Protein AF-A7RTF9-F1 (afdb_monomer)

Solvent-accessible surface area (backbone atoms only — not comparable to full-atom values): 7201 Å² total; per-residue (Å²): 117,68,67,48,53,51,43,53,68,48,52,87,75,46,72,61,46,76,45,71,67,93,55,60,45,68,51,98,58,41,69,60,49,52,53,52,44,49,63,76,44,67,90,54,96,68,71,40,38,27,25,25,91,55,78,74,40,32,36,35,25,41,37,71,47,42,44,52,47,28,53,52,49,64,76,43,56,91,77,49,60,68,49,61,47,53,46,54,52,48,42,72,77,37,75,84,63,73,56,48,73,63,46,78,41,44,42,80,67,70,94,64,69,94,72,81,82,79,88,132

Organism: Nematostella vectensis (NCBI:txid45351)

Mean predicted aligned error: 7.11 Å

pLDDT: mean 82.69, std 13.55, range [33.78, 94.88]

Foldseek 3Di:
DPVLVVLQVCQPVDQKDFFADPQKDFDPCLVVLVVVVCVVCVPPDALWAAQAPQQAHRIMHGNVSSNVLSVQCVVCVPPDDSSVSSVVVQCVVPVVPPNPYSYNRIDGPDPDDPPPPPDD

InterPro domains:
  IPR006759 Glycosyl transferase family 54 [PTHR12062] (1-118)
  IPR057279 MGAT4, conserved region [PF04666] (1-107)

Secondary structure (DSSP, 8-state):
-HHHHHHHHTTTS-SEEEE--TTEEE-TTHHHHHHHHHHHTTTS--S-EESSSSSSSSEEEEHHHHHHHHHHHHHTTTTS-HHHHHHHHHHHH-TT---EE----EEE--SS-TT-S---

Radius of gyration: 14.81 Å; Cα contacts (8 Å, |Δi|>4): 136; chains: 1; bounding box: 38×29×41 Å

Structure (mmCIF, N/CA/C/O backbone):
data_AF-A7RTF9-F1
#
_entry.id   AF-A7RTF9-F1
#
loop_
_atom_site.group_PDB
_atom_site.id
_atom_site.type_symbol
_atom_site.label_atom_id
_atom_site.label_alt_id
_atom_site.label_comp_id
_atom_site.label_asym_id
_atom_site.label_entity_id
_atom_site.label_seq_id
_atom_site.pdbx_PDB_ins_code
_atom_site.Cartn_x
_atom_site.Cartn_y
_atom_site.Cartn_z
_atom_site.occupancy
_atom_site.B_iso_or_equiv
_atom_site.auth_seq_id
_atom_site.auth_comp_id
_atom_site.auth_asym_id
_atom_site.auth_atom_id
_atom_site.pdbx_PDB_model_num
ATOM 1 N N . MET A 1 1 ? 3.322 -6.959 -15.180 1.00 57.56 1 MET A N 1
ATOM 2 C CA . MET A 1 1 ? 1.882 -7.295 -15.291 1.00 57.56 1 MET A CA 1
ATOM 3 C C . MET A 1 1 ? 1.331 -7.936 -14.018 1.00 57.56 1 MET A C 1
ATOM 5 O O . MET A 1 1 ? 0.216 -7.604 -13.638 1.00 57.56 1 MET A O 1
ATOM 9 N N . ASP A 1 2 ? 2.100 -8.778 -13.326 1.00 74.50 2 ASP A N 1
ATOM 10 C CA . ASP A 1 2 ? 1.588 -9.661 -12.262 1.00 74.50 2 ASP A CA 1
ATOM 11 C C . ASP A 1 2 ? 0.975 -8.933 -11.053 1.00 74.50 2 ASP A C 1
ATOM 13 O O . ASP A 1 2 ? -0.096 -9.311 -10.580 1.00 74.50 2 ASP A O 1
ATOM 17 N N . PHE A 1 3 ? 1.576 -7.829 -10.597 1.00 80.25 3 PHE A N 1
ATOM 18 C CA . PHE A 1 3 ? 1.078 -7.093 -9.428 1.00 80.25 3 PHE A CA 1
ATOM 19 C C . PHE A 1 3 ? -0.306 -6.466 -9.630 1.00 80.25 3 PHE A C 1
ATOM 21 O O . PHE A 1 3 ? -1.129 -6.505 -8.721 1.00 80.25 3 PHE A O 1
ATOM 28 N N . VAL A 1 4 ? -0.600 -5.908 -10.809 1.00 87.81 4 VAL A N 1
ATOM 29 C CA . VAL A 1 4 ? -1.909 -5.278 -11.071 1.00 87.81 4 VAL A CA 1
ATOM 30 C C . VAL A 1 4 ? -3.013 -6.329 -11.088 1.00 87.81 4 VAL A C 1
ATOM 32 O O . VAL A 1 4 ? -4.084 -6.102 -10.525 1.00 87.81 4 VAL A O 1
ATOM 35 N N . PHE A 1 5 ? -2.735 -7.488 -11.691 1.00 88.00 5 PHE A N 1
ATOM 36 C CA . PHE A 1 5 ? -3.653 -8.620 -11.686 1.00 88.00 5 PHE A CA 1
ATOM 37 C C . PHE A 1 5 ? -3.909 -9.119 -10.259 1.00 88.00 5 PHE A C 1
ATOM 39 O O . PHE A 1 5 ? -5.064 -9.267 -9.870 1.00 88.00 5 PHE A O 1
ATOM 46 N N . LEU A 1 6 ? -2.854 -9.287 -9.452 1.00 89.94 6 LEU A N 1
ATOM 47 C CA . LEU A 1 6 ? -2.978 -9.692 -8.051 1.00 89.94 6 LEU A CA 1
ATOM 48 C C . LEU A 1 6 ? -3.794 -8.683 -7.228 1.00 89.94 6 LEU A C 1
ATOM 50 O O . LEU A 1 6 ? -4.695 -9.078 -6.495 1.00 89.94 6 LEU A O 1
ATOM 54 N N . MET A 1 7 ? -3.533 -7.381 -7.376 1.00 90.56 7 MET A N 1
ATOM 55 C CA . MET A 1 7 ? -4.295 -6.337 -6.680 1.00 90.56 7 MET A CA 1
ATOM 56 C C . MET A 1 7 ? -5.781 -6.357 -7.060 1.00 90.56 7 MET A C 1
ATOM 58 O O . MET A 1 7 ? -6.633 -6.197 -6.191 1.00 90.56 7 MET A O 1
ATOM 62 N N . GLN A 1 8 ? -6.098 -6.571 -8.343 1.00 90.25 8 GLN A N 1
ATOM 63 C CA . GLN A 1 8 ? -7.482 -6.680 -8.812 1.00 90.25 8 GLN A CA 1
ATOM 64 C C . GLN A 1 8 ? -8.164 -7.945 -8.302 1.00 90.25 8 GLN A C 1
ATOM 66 O O . GLN A 1 8 ? -9.311 -7.873 -7.871 1.00 90.25 8 GLN A O 1
ATOM 71 N N . TYR A 1 9 ? -7.464 -9.079 -8.320 1.00 91.44 9 TYR A N 1
ATOM 72 C CA . TYR A 1 9 ? -7.969 -10.341 -7.786 1.00 91.44 9 TYR A CA 1
ATOM 73 C C . TYR A 1 9 ? -8.299 -10.237 -6.292 1.00 91.44 9 TYR A C 1
ATOM 75 O O . TYR A 1 9 ? -9.304 -10.770 -5.833 1.00 91.44 9 TYR A O 1
ATOM 83 N N . CYS A 1 10 ? -7.473 -9.512 -5.538 1.00 90.19 10 CYS A N 1
ATOM 84 C CA . CYS A 1 10 ? -7.667 -9.304 -4.111 1.00 90.19 10 CYS A CA 1
ATOM 85 C C . CYS A 1 10 ? -8.842 -8.373 -3.759 1.00 90.19 10 CYS A C 1
ATOM 87 O O . CYS A 1 10 ? -9.245 -8.342 -2.596 1.00 90.19 10 CYS A O 1
ATOM 89 N N . SER A 1 11 ? -9.399 -7.618 -4.712 1.00 89.75 11 SER A N 1
ATOM 90 C CA . SER A 1 11 ? -10.512 -6.697 -4.444 1.00 89.75 11 SER A CA 1
ATOM 91 C C . SER A 1 11 ? -11.710 -7.440 -3.841 1.00 89.75 11 SER A C 1
ATOM 93 O O . SER A 1 11 ? -12.125 -8.493 -4.321 1.00 89.75 11 SER A O 1
ATOM 95 N N . GLY A 1 12 ? -12.243 -6.900 -2.743 1.00 91.31 12 GLY A N 1
ATOM 96 C CA . GLY A 1 12 ? -13.344 -7.507 -1.991 1.00 91.31 12 GLY A CA 1
ATOM 97 C C . GLY A 1 12 ? -12.969 -8.684 -1.079 1.00 91.31 12 GLY A C 1
ATOM 98 O O . GLY A 1 12 ? -13.839 -9.158 -0.354 1.00 91.31 12 GLY A O 1
ATOM 99 N N . LEU A 1 13 ? -11.708 -9.144 -1.052 1.00 94.88 13 LEU A N 1
ATOM 100 C CA . LEU A 1 13 ? -11.286 -10.253 -0.176 1.00 94.88 13 LEU A CA 1
ATOM 101 C C . LEU A 1 13 ? -10.932 -9.814 1.254 1.00 94.88 13 LEU A C 1
ATOM 103 O O . LEU A 1 13 ? -10.927 -10.637 2.168 1.00 94.88 13 LEU A O 1
ATOM 107 N N . ALA A 1 14 ? -10.615 -8.535 1.458 1.00 94.00 14 ALA A N 1
ATOM 108 C CA . ALA A 1 14 ? -10.284 -7.963 2.758 1.00 94.00 14 ALA A CA 1
ATOM 109 C C . ALA A 1 14 ? -10.566 -6.455 2.779 1.00 94.00 14 ALA A C 1
ATOM 111 O O . ALA A 1 14 ? -10.627 -5.806 1.738 1.00 94.00 14 ALA A O 1
ATOM 112 N N . GLU A 1 15 ? -10.692 -5.882 3.975 1.00 90.81 15 GLU A N 1
ATOM 113 C CA . GLU A 1 15 ? -10.848 -4.429 4.152 1.00 90.81 15 GLU A CA 1
ATOM 114 C C . GLU A 1 15 ? -9.539 -3.667 3.913 1.00 90.81 15 GLU A C 1
ATOM 116 O O . GLU A 1 15 ? -9.544 -2.486 3.555 1.00 90.81 15 GLU A O 1
ATOM 121 N N . ASN A 1 16 ? -8.409 -4.337 4.145 1.00 90.69 16 ASN A N 1
ATOM 122 C CA . ASN A 1 16 ? -7.090 -3.739 4.102 1.00 90.69 16 ASN A CA 1
ATOM 123 C C . ASN A 1 16 ? -6.053 -4.706 3.530 1.00 90.69 16 ASN A C 1
ATOM 125 O O . ASN A 1 16 ? -6.120 -5.912 3.765 1.00 90.69 16 ASN A O 1
ATOM 129 N N . PHE A 1 17 ? -5.053 -4.153 2.849 1.00 92.75 17 PHE A N 1
ATOM 130 C CA . PHE A 1 17 ? -4.021 -4.904 2.147 1.00 92.75 17 PHE A CA 1
ATOM 131 C C . PHE A 1 17 ? -2.643 -4.320 2.416 1.00 92.75 17 PHE A C 1
ATOM 133 O O . PHE A 1 17 ? -2.447 -3.109 2.351 1.00 92.75 17 PHE A O 1
ATOM 140 N N . LEU A 1 18 ? -1.675 -5.196 2.659 1.00 91.94 18 LEU A N 1
ATOM 141 C CA . LEU A 1 18 ? -0.263 -4.850 2.731 1.00 91.94 18 LEU A CA 1
ATOM 142 C C . LEU A 1 18 ? 0.429 -5.361 1.464 1.00 91.94 18 LEU A C 1
ATOM 144 O O . LEU A 1 18 ? 0.440 -6.563 1.212 1.00 91.94 18 LEU A O 1
ATOM 148 N N . VAL A 1 19 ? 1.000 -4.450 0.679 1.00 89.62 19 VAL A N 1
ATOM 149 C CA . VAL A 1 19 ? 1.740 -4.769 -0.548 1.00 89.62 19 VAL A CA 1
ATOM 150 C C . VAL A 1 19 ? 3.226 -4.885 -0.219 1.00 89.62 19 VAL A C 1
ATOM 152 O O . VAL A 1 19 ? 3.837 -3.929 0.272 1.00 89.62 19 VAL A O 1
ATOM 155 N N . LEU A 1 20 ? 3.793 -6.058 -0.497 1.00 88.00 20 LEU A N 1
ATOM 156 C CA . LEU A 1 20 ? 5.183 -6.432 -0.234 1.00 88.00 20 LEU A CA 1
ATOM 157 C C . LEU A 1 20 ? 5.841 -6.983 -1.504 1.00 88.00 20 LEU A C 1
ATOM 159 O O . LEU A 1 20 ? 5.155 -7.509 -2.379 1.00 88.00 20 LEU A O 1
ATOM 163 N N . GLU A 1 21 ? 7.164 -6.861 -1.563 1.00 85.12 21 GLU A N 1
ATOM 164 C CA . GLU A 1 21 ? 8.029 -7.576 -2.508 1.00 85.12 21 GLU A CA 1
ATOM 165 C C . GLU A 1 21 ? 8.516 -8.889 -1.871 1.00 85.12 21 GLU A C 1
ATOM 167 O O . GLU A 1 21 ? 8.356 -9.112 -0.665 1.00 85.12 21 GLU A O 1
ATOM 172 N N . ASP A 1 22 ? 9.048 -9.786 -2.693 1.00 83.44 22 ASP A N 1
ATOM 173 C CA . ASP A 1 22 ? 9.460 -11.137 -2.314 1.00 83.44 22 ASP A CA 1
ATOM 174 C C . ASP A 1 22 ? 10.802 -11.187 -1.565 1.00 83.44 22 ASP A C 1
ATOM 176 O O . ASP A 1 22 ? 11.053 -12.137 -0.823 1.00 83.44 22 ASP A O 1
ATOM 180 N N . ASP A 1 23 ? 11.637 -10.153 -1.671 1.00 83.56 23 ASP A N 1
ATOM 181 C CA . ASP A 1 23 ? 13.000 -10.119 -1.129 1.00 83.56 23 ASP A CA 1
ATOM 182 C C . ASP A 1 23 ? 13.173 -9.196 0.097 1.00 83.56 23 ASP A C 1
ATOM 184 O O . ASP A 1 23 ? 14.188 -8.512 0.292 1.00 83.56 23 ASP A O 1
ATOM 188 N N . LEU A 1 24 ? 12.187 -9.226 0.998 1.00 85.50 24 LEU A N 1
ATOM 189 C CA . LEU A 1 24 ? 12.147 -8.388 2.197 1.00 85.50 24 LEU A CA 1
ATOM 190 C C . LEU A 1 24 ? 12.509 -9.143 3.486 1.00 85.50 24 LEU A C 1
ATOM 192 O O . LEU A 1 24 ? 12.060 -10.259 3.745 1.00 85.50 24 LEU A O 1
ATOM 196 N N . LYS A 1 25 ? 13.251 -8.469 4.372 1.00 87.75 25 LYS A N 1
ATOM 197 C CA . LYS A 1 25 ? 13.392 -8.818 5.791 1.00 87.75 25 LYS A CA 1
ATOM 198 C C . LYS A 1 25 ? 12.423 -8.006 6.627 1.00 87.75 25 LYS A C 1
ATOM 200 O O . LYS A 1 25 ? 12.256 -6.805 6.407 1.00 87.75 25 LYS A O 1
ATOM 205 N N . THR A 1 26 ? 11.886 -8.640 7.658 1.00 86.69 26 THR A N 1
ATOM 206 C CA . THR A 1 26 ? 11.061 -7.992 8.677 1.00 86.69 26 THR A CA 1
ATOM 207 C C . THR A 1 26 ? 11.775 -7.958 10.019 1.00 86.69 26 THR A C 1
ATOM 209 O O . THR A 1 26 ? 12.449 -8.921 10.393 1.00 86.69 26 THR A O 1
ATOM 212 N N . ASP A 1 27 ? 11.564 -6.891 10.784 1.00 80.94 27 ASP A N 1
ATOM 213 C CA . ASP A 1 27 ? 11.891 -6.898 12.210 1.00 80.94 27 ASP A CA 1
ATOM 214 C C . ASP A 1 27 ? 10.917 -7.831 12.972 1.00 80.94 27 ASP A C 1
ATOM 216 O O . ASP A 1 27 ? 9.757 -7.999 12.587 1.00 80.94 27 ASP A O 1
ATOM 220 N N . GLY A 1 28 ? 11.372 -8.465 14.060 1.00 83.31 28 GLY A N 1
ATOM 221 C CA . GLY A 1 28 ? 10.604 -9.503 14.777 1.00 83.31 28 GLY A CA 1
ATOM 222 C C . GLY A 1 28 ? 9.271 -9.037 15.385 1.00 83.31 28 GLY A C 1
ATOM 223 O O . GLY A 1 28 ? 8.441 -9.855 15.766 1.00 83.31 28 GLY A O 1
ATOM 224 N N . ASN A 1 29 ? 9.039 -7.726 15.454 1.00 88.00 29 ASN A N 1
ATOM 225 C CA . ASN A 1 29 ? 7.835 -7.089 15.987 1.00 88.00 29 ASN A CA 1
ATOM 226 C C . ASN A 1 29 ? 6.954 -6.432 14.900 1.00 88.00 29 ASN A C 1
ATOM 228 O O . ASN A 1 29 ? 6.114 -5.590 15.232 1.00 88.00 29 ASN A O 1
ATOM 232 N N . PHE A 1 30 ? 7.117 -6.808 13.623 1.00 89.12 30 PHE A N 1
ATOM 233 C CA . PHE A 1 30 ? 6.458 -6.143 12.489 1.00 89.12 30 PHE A CA 1
ATOM 234 C C . PHE A 1 30 ? 4.936 -6.011 12.650 1.00 89.12 30 PHE A C 1
ATOM 236 O O . PHE A 1 30 ? 4.371 -4.946 12.409 1.00 89.12 30 PHE A O 1
ATOM 243 N N . LEU A 1 31 ? 4.261 -7.068 13.114 1.00 90.62 31 LEU A N 1
ATOM 244 C CA . LEU A 1 31 ? 2.806 -7.071 13.241 1.00 90.62 31 LEU A CA 1
ATOM 245 C C . LEU A 1 31 ? 2.324 -6.059 14.289 1.00 90.62 31 LEU A C 1
ATOM 247 O O . LEU A 1 31 ? 1.323 -5.375 14.077 1.00 90.62 31 LEU A O 1
ATOM 251 N N . SER A 1 32 ? 3.045 -5.943 15.406 1.00 92.94 32 SER A N 1
ATOM 252 C CA . SER A 1 32 ? 2.748 -4.958 16.450 1.00 92.94 32 SER A CA 1
ATOM 253 C C . SER A 1 32 ? 2.967 -3.536 15.940 1.00 92.94 32 SER A C 1
ATOM 255 O O . SER A 1 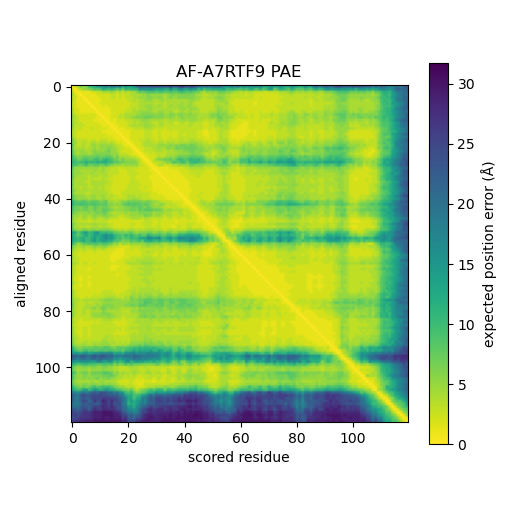32 ? 2.131 -2.671 16.190 1.00 92.94 32 SER A O 1
ATOM 257 N N . ALA A 1 33 ? 4.034 -3.299 15.170 1.00 91.19 33 ALA A N 1
ATOM 258 C CA . ALA A 1 33 ? 4.288 -2.001 14.547 1.00 91.19 33 ALA A CA 1
ATOM 259 C C . ALA A 1 33 ? 3.155 -1.595 13.585 1.00 91.19 33 ALA A C 1
ATOM 261 O O . ALA A 1 33 ? 2.658 -0.469 13.655 1.00 91.19 33 ALA A O 1
ATOM 262 N N . ILE A 1 34 ? 2.677 -2.530 12.754 1.00 91.62 34 ILE A N 1
ATOM 263 C CA . ILE A 1 34 ? 1.547 -2.296 11.843 1.00 91.62 34 ILE A CA 1
ATOM 264 C C . ILE A 1 34 ? 0.273 -1.964 12.622 1.00 91.62 34 ILE A C 1
ATOM 266 O O . ILE A 1 34 ? -0.352 -0.937 12.364 1.00 91.62 34 ILE A O 1
ATOM 270 N N . LYS A 1 35 ? -0.096 -2.791 13.609 1.00 92.69 35 LYS A N 1
ATOM 271 C CA . LYS A 1 35 ? -1.300 -2.576 14.429 1.00 92.69 35 LYS A CA 1
ATOM 272 C C . LYS A 1 35 ? -1.269 -1.232 15.154 1.00 92.69 35 LYS A C 1
ATOM 274 O O . LYS A 1 35 ? -2.267 -0.516 15.154 1.00 92.69 35 LYS A O 1
ATOM 279 N N . ASN A 1 36 ? -0.123 -0.868 15.728 1.00 93.50 36 ASN A N 1
ATOM 280 C CA . ASN A 1 36 ? 0.046 0.417 16.400 1.00 93.50 36 ASN A CA 1
ATOM 281 C C . ASN A 1 36 ? -0.130 1.583 15.425 1.00 93.50 36 ASN A C 1
ATOM 283 O O . ASN A 1 36 ? -0.849 2.528 15.747 1.00 93.50 36 ASN A O 1
ATOM 287 N N . CYS A 1 37 ? 0.444 1.503 14.219 1.00 92.50 37 CYS A N 1
ATOM 288 C CA . CYS A 1 37 ? 0.261 2.569 13.239 1.00 92.50 37 CYS A CA 1
ATOM 289 C C . CYS A 1 37 ? -1.193 2.686 12.762 1.00 92.50 37 CYS A C 1
ATOM 291 O O . CYS A 1 37 ? -1.711 3.795 12.649 1.00 92.50 37 CYS A O 1
ATOM 293 N N . LEU A 1 38 ? -1.884 1.563 12.546 1.00 90.44 38 LEU A N 1
ATOM 294 C CA . LEU A 1 38 ? -3.302 1.576 12.179 1.00 90.44 38 LEU A CA 1
ATOM 295 C C . LEU A 1 38 ? -4.170 2.210 13.267 1.00 90.44 38 LEU A C 1
ATOM 297 O O . LEU A 1 38 ? -5.052 3.006 12.954 1.00 90.44 38 LEU A O 1
ATOM 301 N N . ASN A 1 39 ? -3.893 1.911 14.538 1.00 92.44 39 ASN A N 1
ATOM 302 C CA . ASN A 1 39 ? -4.598 2.524 15.661 1.00 92.44 39 ASN A CA 1
ATOM 303 C C . ASN A 1 39 ? -4.357 4.037 15.734 1.00 92.44 39 ASN A C 1
ATOM 305 O O . ASN A 1 39 ? -5.313 4.788 15.917 1.00 92.44 39 ASN A O 1
ATOM 309 N N . LEU A 1 40 ? -3.114 4.486 15.528 1.00 91.56 40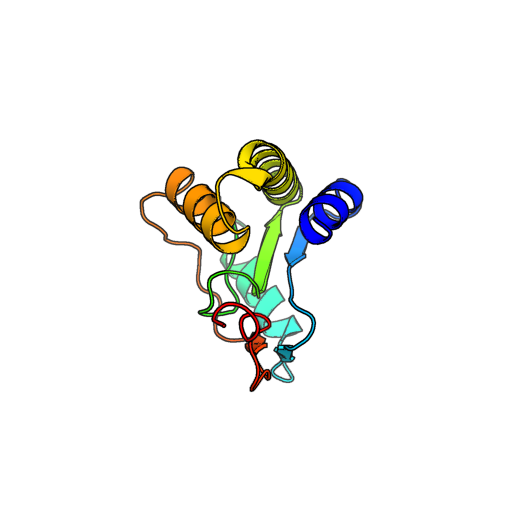 LEU A N 1
ATOM 310 C CA . LEU A 1 40 ? -2.762 5.910 15.484 1.00 91.56 40 LEU A CA 1
ATOM 311 C C . LEU A 1 40 ? -3.508 6.668 14.373 1.00 91.56 40 LEU A C 1
ATOM 313 O O . LEU A 1 40 ? -3.870 7.825 14.561 1.00 91.56 40 LEU A O 1
ATOM 317 N N . HIS A 1 41 ? -3.782 6.013 13.240 1.00 89.25 41 HIS A N 1
ATOM 318 C CA . HIS A 1 41 ? -4.391 6.639 12.061 1.00 89.25 41 HIS A CA 1
ATOM 319 C C . HIS A 1 41 ? -5.855 6.236 11.826 1.00 89.25 41 HIS A C 1
ATOM 321 O O . HIS A 1 41 ? -6.400 6.490 10.750 1.00 89.25 41 HIS A O 1
ATOM 327 N N . LYS A 1 42 ? -6.521 5.615 12.809 1.00 85.19 4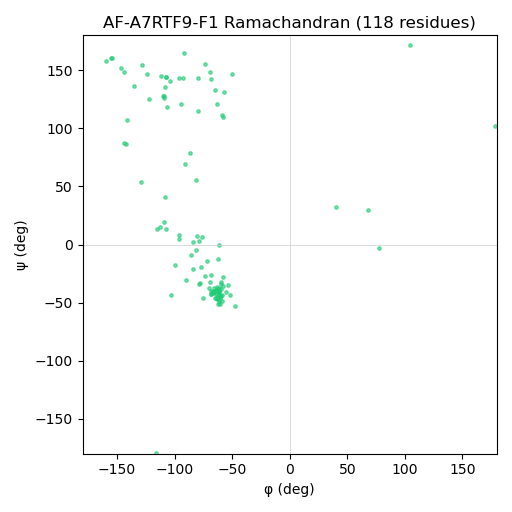2 LYS A N 1
ATOM 328 C CA . LYS A 1 42 ? -7.879 5.062 12.654 1.00 85.19 42 LYS A CA 1
ATOM 329 C C . LYS A 1 42 ? -8.927 6.116 12.267 1.00 85.19 42 LYS A C 1
ATOM 331 O O . LYS A 1 42 ? -9.870 5.794 11.554 1.00 85.19 42 LYS A O 1
ATOM 336 N N . GLY A 1 43 ? -8.757 7.360 12.718 1.00 84.31 43 GLY A N 1
ATOM 337 C CA . GLY A 1 43 ? -9.661 8.481 12.429 1.00 84.31 43 GLY A CA 1
ATOM 338 C C . GLY A 1 43 ? -9.242 9.373 11.257 1.00 84.31 43 GLY A C 1
ATOM 339 O O . GLY A 1 43 ? -9.870 10.403 11.042 1.00 84.31 43 GLY A O 1
ATOM 340 N N . LEU A 1 44 ? -8.172 9.025 10.534 1.00 84.62 44 LEU A N 1
ATOM 341 C CA . LEU A 1 44 ? -7.596 9.869 9.487 1.00 84.62 44 LEU A CA 1
ATOM 342 C C . LEU A 1 44 ? -7.888 9.318 8.086 1.00 84.62 44 LEU A C 1
ATOM 344 O O . LEU A 1 44 ? -7.848 8.105 7.845 1.00 84.62 44 LEU A O 1
ATOM 348 N N . ASP A 1 45 ? -8.113 10.226 7.138 1.00 79.62 45 ASP A N 1
ATOM 349 C CA . ASP A 1 45 ? -8.284 9.898 5.721 1.00 79.62 45 ASP A CA 1
ATOM 350 C C . ASP A 1 45 ? -6.931 9.831 4.991 1.00 79.62 45 ASP A C 1
ATOM 352 O O . ASP A 1 45 ? -6.484 10.769 4.319 1.00 79.62 45 ASP A O 1
ATOM 356 N N . TRP A 1 46 ? -6.239 8.705 5.174 1.00 84.50 46 TRP A N 1
ATOM 357 C CA . TRP A 1 46 ? -4.994 8.386 4.476 1.00 84.50 46 TRP A CA 1
ATOM 358 C C . TRP A 1 46 ? -5.222 7.581 3.192 1.00 84.50 46 TRP A C 1
ATOM 360 O O . TRP A 1 46 ? -6.056 6.681 3.144 1.00 84.50 46 TRP A O 1
ATOM 370 N N . VAL A 1 47 ? -4.422 7.865 2.161 1.00 80.31 47 VAL A N 1
ATOM 371 C CA . VAL A 1 47 ? -4.415 7.097 0.900 1.00 80.31 47 VAL A CA 1
ATOM 372 C C . VAL A 1 47 ? -3.705 5.757 1.090 1.00 80.31 47 VAL A C 1
ATOM 374 O O . VAL A 1 47 ? -4.201 4.715 0.670 1.00 80.31 47 VAL A O 1
ATOM 377 N N . HIS A 1 48 ? -2.544 5.792 1.742 1.00 88.88 48 HIS A N 1
ATOM 378 C CA . HIS A 1 48 ? -1.774 4.622 2.143 1.00 88.88 48 HIS A CA 1
ATOM 379 C C . HIS A 1 48 ? -0.898 4.961 3.356 1.00 88.88 48 HIS A C 1
ATOM 381 O O . HIS A 1 48 ? -0.612 6.133 3.613 1.00 88.88 48 HIS A O 1
ATOM 387 N N . LEU A 1 49 ? -0.457 3.934 4.080 1.00 91.06 49 LEU A N 1
ATOM 388 C CA . LEU A 1 49 ? 0.570 4.040 5.120 1.00 91.06 49 LEU A CA 1
ATOM 389 C C . LEU A 1 49 ? 1.872 3.414 4.618 1.00 91.06 49 LEU A C 1
ATOM 391 O O . LEU A 1 49 ? 1.831 2.405 3.909 1.00 91.06 49 LEU A O 1
ATOM 395 N N . ARG A 1 50 ? 3.024 3.986 4.986 1.00 90.06 50 ARG A N 1
ATOM 396 C CA . ARG A 1 50 ? 4.344 3.489 4.562 1.00 90.06 50 ARG A CA 1
ATOM 397 C C . ARG A 1 50 ? 5.095 2.847 5.717 1.00 90.06 50 ARG A C 1
ATOM 399 O O . ARG A 1 50 ? 5.308 3.477 6.744 1.00 90.06 50 ARG A O 1
ATOM 406 N N . PHE A 1 51 ? 5.558 1.626 5.499 1.00 90.38 51 PHE A N 1
ATOM 407 C CA . PHE A 1 51 ? 6.385 0.837 6.414 1.00 90.38 51 PHE A CA 1
ATOM 408 C C . PHE A 1 51 ? 7.793 0.567 5.849 1.00 90.38 51 PHE A C 1
ATOM 410 O O . PHE A 1 51 ? 8.530 -0.295 6.339 1.00 90.38 51 PHE A O 1
ATOM 417 N N . SER A 1 52 ? 8.154 1.288 4.787 1.00 85.00 52 SER A N 1
ATOM 418 C CA . SER A 1 52 ? 9.493 1.346 4.219 1.00 85.00 52 SER A CA 1
ATOM 419 C C . SER A 1 52 ? 9.750 2.736 3.642 1.00 85.00 52 SER A C 1
ATOM 421 O O . SER A 1 52 ? 8.816 3.427 3.233 1.00 85.00 52 SER A O 1
ATOM 423 N N . ILE A 1 53 ? 11.018 3.139 3.617 1.00 74.12 53 ILE A N 1
ATOM 424 C CA . ILE A 1 53 ? 11.501 4.352 2.945 1.00 74.12 53 ILE A CA 1
ATOM 425 C C . ILE A 1 53 ? 11.384 4.222 1.418 1.00 74.12 53 ILE A C 1
ATOM 427 O O . ILE A 1 53 ? 11.251 5.226 0.722 1.00 74.12 53 ILE A O 1
ATOM 431 N N . TRP A 1 54 ? 11.413 2.998 0.887 1.00 69.06 54 TRP A N 1
ATOM 432 C CA . TRP A 1 54 ? 11.402 2.767 -0.553 1.00 69.06 54 TRP A CA 1
ATOM 433 C C . TRP A 1 54 ? 10.007 2.875 -1.156 1.00 69.06 54 TRP A C 1
ATOM 435 O O . TRP A 1 54 ? 8.995 2.499 -0.566 1.00 69.06 54 TRP A O 1
ATOM 445 N N . MET A 1 55 ? 9.972 3.419 -2.369 1.00 64.69 55 MET A N 1
ATOM 446 C CA . MET A 1 55 ? 8.754 3.949 -2.962 1.00 64.69 55 MET A CA 1
ATOM 447 C C . MET A 1 55 ? 7.850 2.895 -3.600 1.00 64.69 55 MET A C 1
ATOM 449 O O . MET A 1 55 ? 6.758 3.260 -4.018 1.00 64.69 55 MET A O 1
ATOM 453 N N . SER A 1 56 ? 8.233 1.617 -3.680 1.00 67.56 56 SER A N 1
ATOM 454 C CA . SER A 1 56 ? 7.456 0.559 -4.350 1.00 67.56 56 SER A CA 1
ATOM 455 C C . SER A 1 56 ? 6.710 -0.359 -3.369 1.00 67.56 56 SER A C 1
ATOM 457 O O . SER A 1 56 ? 5.503 -0.550 -3.531 1.00 67.56 56 SER A O 1
ATOM 459 N N . PHE A 1 57 ? 7.341 -0.793 -2.277 1.00 79.31 57 PHE A N 1
ATOM 460 C CA . PHE A 1 57 ? 6.807 -1.797 -1.342 1.00 79.31 57 PHE A CA 1
ATOM 461 C C . PHE A 1 57 ? 6.552 -1.271 0.079 1.00 79.31 57 PHE A C 1
ATOM 463 O O . PHE A 1 57 ? 6.743 -0.096 0.389 1.00 79.31 57 PHE A O 1
ATOM 470 N N . GLY A 1 58 ? 6.081 -2.157 0.964 1.00 86.12 58 GLY A N 1
ATOM 471 C CA . GLY A 1 58 ? 5.841 -1.832 2.370 1.00 86.12 58 GLY A CA 1
ATOM 472 C C . GLY A 1 58 ? 4.683 -0.854 2.539 1.00 86.12 58 GLY A C 1
ATOM 473 O O . GLY A 1 58 ? 4.692 -0.048 3.468 1.00 86.12 58 GLY A O 1
ATOM 474 N N . LYS A 1 59 ? 3.708 -0.888 1.628 1.00 89.38 59 LYS A N 1
ATOM 475 C CA . LYS A 1 59 ? 2.572 0.033 1.639 1.00 89.38 59 LYS A CA 1
ATOM 476 C C . LYS A 1 59 ? 1.302 -0.668 2.051 1.00 89.38 59 LYS A C 1
ATOM 478 O O . LYS A 1 59 ? 0.993 -1.758 1.575 1.00 89.38 59 LYS A O 1
ATOM 483 N N . PHE A 1 60 ? 0.559 -0.002 2.915 1.00 91.88 60 PHE A N 1
ATOM 484 C CA . PHE A 1 60 ? -0.702 -0.491 3.429 1.00 91.88 60 PHE A CA 1
ATOM 485 C C . PHE A 1 60 ? -1.852 0.337 2.864 1.00 91.88 60 PHE A C 1
ATOM 487 O O . PHE A 1 60 ? -1.835 1.565 2.957 1.00 91.88 60 PHE A O 1
ATOM 494 N N . TYR A 1 61 ? -2.845 -0.336 2.296 1.00 91.31 61 TYR A N 1
ATOM 495 C CA . TYR A 1 61 ? -3.974 0.252 1.589 1.00 91.31 61 TYR A CA 1
ATOM 496 C C . TYR A 1 61 ? -5.294 -0.212 2.189 1.00 91.31 61 TYR A C 1
ATOM 498 O O . TYR A 1 61 ? -5.426 -1.366 2.594 1.00 91.31 61 TYR A O 1
ATOM 506 N N . ARG A 1 62 ? -6.301 0.664 2.158 1.00 90.81 62 ARG A N 1
ATOM 507 C CA . ARG A 1 62 ? -7.703 0.230 2.231 1.00 90.81 62 ARG A CA 1
ATOM 508 C C . ARG A 1 62 ? -8.105 -0.412 0.903 1.00 90.81 62 ARG A C 1
ATOM 510 O O . ARG A 1 62 ? -7.539 -0.060 -0.132 1.00 90.81 62 ARG A O 1
ATOM 517 N N . GLU A 1 63 ? -9.101 -1.292 0.925 1.00 91.56 63 GLU A N 1
ATOM 518 C CA . GLU A 1 63 ? -9.628 -1.968 -0.273 1.00 91.56 63 GLU A CA 1
ATOM 519 C C . GLU A 1 63 ? -9.887 -0.987 -1.426 1.00 91.56 63 GLU A C 1
ATOM 521 O O . GLU A 1 63 ? -9.315 -1.132 -2.506 1.00 91.56 63 GLU A O 1
ATOM 526 N N . SER A 1 64 ? -10.646 0.079 -1.172 1.00 90.62 64 SER A N 1
ATOM 527 C CA . SER A 1 64 ? -11.025 1.043 -2.208 1.00 90.62 64 SER A CA 1
ATOM 528 C C . SER A 1 64 ? -9.820 1.776 -2.804 1.00 90.62 64 SER A C 1
ATOM 530 O O . SER A 1 64 ? -9.770 2.028 -4.011 1.00 90.62 64 SER A O 1
ATOM 532 N N . ALA A 1 65 ? -8.819 2.086 -1.975 1.00 89.94 65 ALA A N 1
ATOM 533 C CA . ALA A 1 65 ? -7.580 2.720 -2.408 1.00 89.94 65 ALA A CA 1
ATOM 534 C C . ALA A 1 65 ? -6.742 1.773 -3.279 1.00 89.94 65 ALA A C 1
ATOM 536 O O . ALA A 1 65 ? -6.252 2.192 -4.329 1.00 89.94 65 ALA A O 1
ATOM 537 N N . LEU A 1 66 ? -6.632 0.496 -2.893 1.00 92.00 66 LEU A N 1
ATOM 538 C CA . LEU A 1 66 ? -5.917 -0.514 -3.674 1.00 92.00 66 LEU A CA 1
ATOM 539 C C . LEU A 1 66 ? -6.588 -0.743 -5.032 1.00 92.00 66 LEU A C 1
ATOM 541 O O . LEU A 1 66 ? -5.922 -0.737 -6.066 1.00 92.00 66 LEU A O 1
ATOM 545 N N . THR A 1 67 ? -7.913 -0.884 -5.048 1.00 92.19 67 THR A N 1
ATOM 546 C CA . THR A 1 67 ? -8.688 -1.102 -6.273 1.00 92.19 67 THR A CA 1
ATOM 547 C C . THR A 1 67 ? -8.561 0.084 -7.234 1.00 92.19 67 THR A C 1
ATOM 549 O O . THR A 1 67 ? -8.398 -0.100 -8.445 1.00 92.19 67 THR A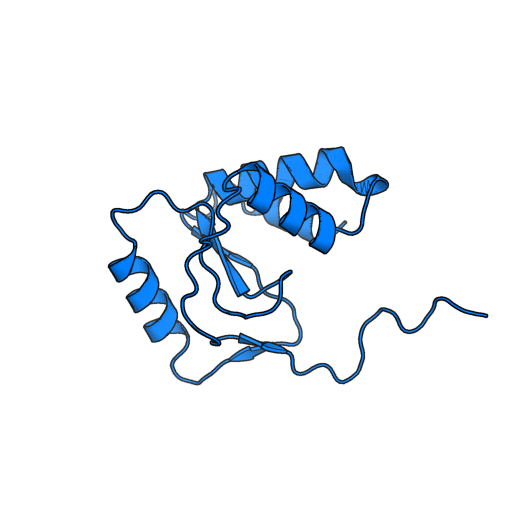 O 1
ATOM 552 N N . ASN A 1 68 ? -8.571 1.317 -6.719 1.00 92.62 68 ASN A N 1
ATOM 553 C CA . ASN A 1 68 ? -8.364 2.513 -7.536 1.00 92.62 68 ASN A CA 1
ATOM 554 C C . ASN A 1 68 ? -6.930 2.619 -8.068 1.00 92.62 68 ASN A C 1
ATOM 556 O O . ASN A 1 68 ? -6.748 2.955 -9.242 1.00 92.62 68 ASN A O 1
ATOM 560 N N . LEU A 1 69 ? -5.929 2.273 -7.255 1.00 92.31 69 LEU A N 1
ATOM 561 C CA . LEU A 1 69 ? -4.542 2.189 -7.702 1.00 92.31 69 LEU A CA 1
ATOM 562 C C . LEU A 1 69 ? -4.391 1.153 -8.823 1.00 92.31 69 LEU A C 1
ATOM 564 O O . LEU A 1 69 ? -3.827 1.459 -9.869 1.00 92.31 69 LEU A O 1
ATOM 568 N N . ALA A 1 70 ? -4.954 -0.044 -8.665 1.0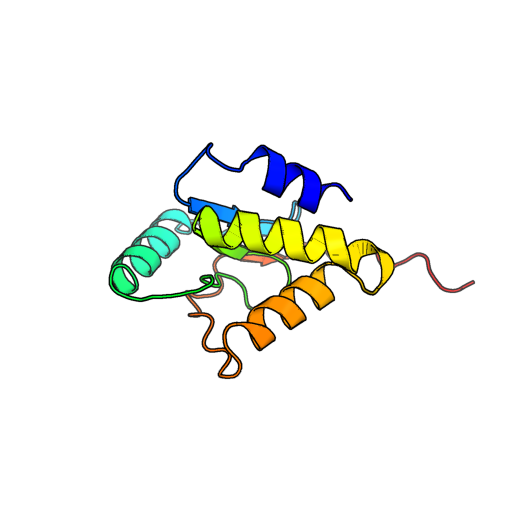0 92.88 70 ALA A N 1
ATOM 569 C CA . ALA A 1 70 ? -4.863 -1.094 -9.674 1.00 92.88 70 ALA A CA 1
ATOM 570 C C . ALA A 1 70 ? -5.508 -0.679 -11.010 1.00 92.88 70 ALA A C 1
ATOM 572 O O . ALA A 1 70 ? -4.977 -0.970 -12.083 1.00 92.88 70 ALA A O 1
ATOM 573 N N . ARG A 1 71 ? -6.632 0.052 -10.969 1.00 93.12 71 ARG A N 1
ATOM 574 C CA . ARG A 1 71 ? -7.241 0.644 -12.174 1.00 93.12 71 ARG A CA 1
ATOM 575 C C . ARG A 1 71 ? -6.320 1.668 -12.832 1.00 93.12 71 ARG A C 1
ATOM 577 O O . ARG A 1 71 ? -6.135 1.595 -14.045 1.00 93.12 71 ARG A O 1
ATOM 584 N N . TYR A 1 72 ? -5.737 2.575 -12.048 1.00 93.50 72 TYR A N 1
ATOM 585 C CA . TYR A 1 72 ? -4.791 3.578 -12.540 1.00 93.50 72 TYR A CA 1
ATOM 586 C C . TYR A 1 72 ? -3.572 2.928 -13.212 1.00 93.50 72 TYR A C 1
ATOM 588 O O . TYR A 1 72 ? -3.248 3.258 -14.352 1.00 93.50 72 TYR A O 1
ATOM 596 N N . LEU A 1 73 ? -2.958 1.940 -12.554 1.00 92.44 73 LEU A N 1
ATOM 597 C CA . LEU A 1 73 ? -1.806 1.209 -13.088 1.00 92.44 73 LEU A CA 1
ATOM 598 C C . LEU A 1 73 ? -2.142 0.474 -14.386 1.00 92.44 73 LEU A C 1
ATOM 600 O O . LEU A 1 73 ? -1.342 0.482 -15.317 1.00 92.44 73 LEU A O 1
ATOM 604 N N . ARG A 1 74 ? -3.336 -0.123 -14.485 1.00 92.06 74 ARG A N 1
ATOM 605 C CA . ARG A 1 74 ? -3.786 -0.780 -15.718 1.00 92.06 74 ARG A CA 1
ATOM 606 C C . ARG A 1 74 ? -3.913 0.202 -16.885 1.00 92.06 74 ARG A C 1
ATOM 608 O O . ARG A 1 74 ? -3.591 -0.167 -18.008 1.00 92.06 74 ARG A O 1
ATOM 615 N N . MET A 1 75 ? -4.398 1.421 -16.639 1.00 92.62 75 MET A N 1
ATOM 616 C CA . MET A 1 75 ? -4.594 2.421 -17.697 1.00 92.62 75 MET A CA 1
ATOM 617 C C . 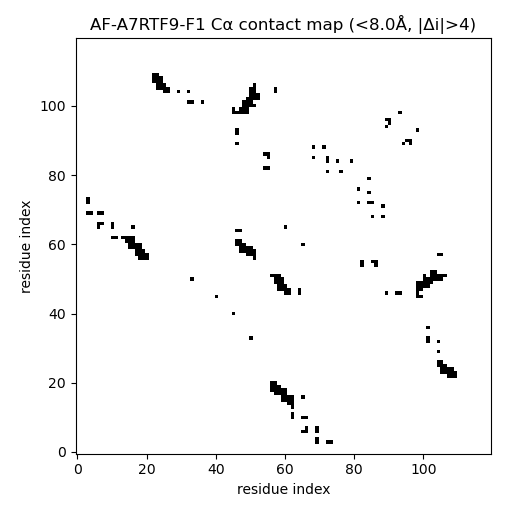MET A 1 75 ? -3.273 2.949 -18.262 1.00 92.62 75 MET A C 1
ATOM 619 O O . MET A 1 75 ? -3.212 3.250 -19.447 1.00 92.62 75 MET A O 1
ATOM 623 N N . LEU A 1 76 ? -2.229 3.034 -17.436 1.00 92.19 76 LEU A N 1
ATOM 624 C CA . LEU A 1 76 ? -0.956 3.670 -17.798 1.00 92.19 76 LEU A CA 1
ATOM 625 C C . LEU A 1 76 ? 0.203 2.673 -17.902 1.00 92.19 76 LEU A C 1
ATOM 627 O O . LEU A 1 76 ? 1.362 3.074 -17.935 1.00 92.19 76 LEU A O 1
ATOM 631 N N . TYR A 1 77 ? -0.097 1.374 -17.962 1.00 87.06 77 TYR A N 1
ATOM 632 C CA . TYR A 1 77 ? 0.897 0.298 -17.914 1.00 87.06 77 TYR A CA 1
ATOM 633 C C . TYR A 1 77 ? 2.014 0.435 -18.964 1.00 87.06 77 TYR A C 1
ATOM 635 O O . TYR A 1 77 ? 3.156 0.081 -18.691 1.00 87.06 77 TYR A O 1
ATOM 643 N N . PHE A 1 78 ? 1.697 0.954 -20.153 1.00 89.56 78 PHE A N 1
ATOM 644 C CA . PHE A 1 78 ? 2.672 1.151 -21.231 1.00 89.56 78 PHE A CA 1
ATOM 645 C C . PHE A 1 78 ? 3.441 2.480 -21.144 1.00 89.56 78 PHE A C 1
ATOM 647 O O . PHE A 1 78 ? 4.386 2.674 -21.902 1.00 89.56 78 PHE A O 1
ATOM 654 N N . GLU A 1 79 ? 3.059 3.400 -20.254 1.00 91.50 79 GLU A N 1
ATOM 655 C CA . GLU A 1 79 ? 3.636 4.750 -20.208 1.00 91.50 79 GLU A CA 1
ATOM 656 C C . GLU A 1 79 ? 4.861 4.868 -19.301 1.00 91.50 79 GLU A C 1
ATOM 658 O O . GLU A 1 79 ? 5.710 5.739 -19.496 1.00 91.50 79 GLU A O 1
ATOM 663 N N . SER A 1 80 ? 4.940 4.074 -18.236 1.00 88.56 80 SER A N 1
ATOM 664 C CA . SER A 1 80 ? 6.028 4.154 -17.260 1.00 88.56 80 SER A CA 1
ATOM 665 C C . SER A 1 80 ? 6.141 2.855 -16.456 1.00 88.56 80 SER A C 1
ATOM 667 O O . SER A 1 80 ? 5.154 2.133 -16.313 1.00 88.56 80 SER A O 1
ATOM 669 N N . PRO A 1 81 ? 7.317 2.582 -15.866 1.00 87.44 81 PRO A N 1
ATOM 670 C CA . PRO A 1 81 ? 7.477 1.570 -14.829 1.00 87.44 81 PRO A CA 1
ATOM 671 C C . PRO A 1 81 ? 6.443 1.705 -13.700 1.00 87.44 81 PRO A C 1
ATOM 673 O O . PRO A 1 81 ? 6.003 2.806 -13.356 1.00 87.44 81 PRO A O 1
ATOM 676 N N . TRP A 1 82 ? 6.032 0.570 -13.133 1.00 84.75 82 TRP A N 1
ATOM 677 C CA . TRP A 1 82 ? 4.913 0.506 -12.189 1.00 84.75 82 TRP A CA 1
ATOM 678 C C . TRP A 1 82 ? 5.169 1.304 -10.903 1.00 84.75 82 TRP A C 1
ATOM 680 O O . TRP A 1 82 ? 4.264 1.961 -10.404 1.00 84.75 82 TRP A O 1
ATOM 690 N N . ASP A 1 83 ? 6.394 1.284 -10.392 1.00 83.25 83 ASP A N 1
ATOM 691 C CA . ASP A 1 83 ? 6.860 2.018 -9.218 1.00 83.25 83 ASP A CA 1
ATOM 692 C C . ASP A 1 83 ? 6.743 3.535 -9.425 1.00 83.25 83 ASP A C 1
ATOM 694 O O . ASP A 1 83 ? 6.200 4.241 -8.571 1.00 83.25 83 ASP A O 1
ATOM 698 N N . LEU A 1 84 ? 7.138 4.021 -10.606 1.00 87.50 84 LEU A N 1
ATOM 699 C CA . LEU A 1 84 ? 6.966 5.419 -11.001 1.00 87.50 84 LEU A CA 1
ATOM 700 C C . LEU A 1 84 ? 5.489 5.799 -11.147 1.00 87.50 84 LEU A C 1
ATOM 702 O O . LEU A 1 84 ? 5.097 6.907 -10.783 1.00 87.50 84 LEU A O 1
ATOM 706 N N . LEU A 1 85 ? 4.648 4.901 -11.664 1.00 90.56 85 LEU A N 1
ATOM 707 C CA . LEU A 1 85 ? 3.204 5.135 -11.732 1.00 90.56 85 LEU A CA 1
ATOM 708 C C . LEU A 1 85 ? 2.574 5.188 -10.333 1.00 90.56 85 LEU A C 1
ATOM 710 O O . LEU A 1 85 ? 1.751 6.064 -10.074 1.00 90.56 85 LEU A O 1
ATOM 714 N N . VAL A 1 86 ? 2.971 4.305 -9.415 1.00 88.44 86 VAL A N 1
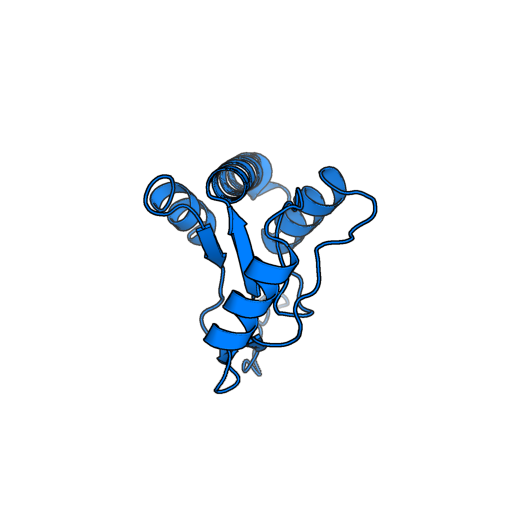ATOM 715 C CA . VAL A 1 86 ? 2.501 4.322 -8.021 1.00 88.44 86 VAL A CA 1
ATOM 716 C C . VAL A 1 86 ? 2.863 5.647 -7.342 1.00 88.44 86 VAL A C 1
ATOM 718 O O . VAL A 1 86 ? 2.012 6.251 -6.690 1.00 88.44 86 VAL A O 1
ATOM 721 N N . ASP A 1 87 ? 4.092 6.133 -7.525 1.00 85.75 87 ASP A N 1
ATOM 722 C CA . ASP A 1 87 ? 4.524 7.439 -7.015 1.00 85.75 87 ASP A CA 1
ATOM 723 C C . ASP A 1 87 ? 3.693 8.594 -7.597 1.00 85.75 87 ASP A C 1
ATOM 725 O O . ASP A 1 87 ? 3.107 9.389 -6.856 1.00 85.75 87 ASP A O 1
ATOM 729 N N . LYS A 1 88 ? 3.553 8.643 -8.929 1.00 89.19 88 LYS A N 1
ATOM 730 C CA . LYS A 1 88 ? 2.724 9.644 -9.624 1.00 89.19 88 LYS A CA 1
ATOM 731 C C . LYS A 1 88 ? 1.279 9.638 -9.116 1.00 89.19 88 LYS A C 1
ATOM 733 O O . LYS A 1 88 ? 0.692 10.705 -8.926 1.00 89.19 88 LYS A O 1
ATOM 738 N N . TYR A 1 89 ? 0.705 8.458 -8.878 1.00 90.06 89 TYR A N 1
ATOM 739 C CA . TYR A 1 89 ? -0.646 8.309 -8.340 1.00 90.06 89 TYR A CA 1
ATOM 740 C C . TYR A 1 89 ? -0.775 8.928 -6.947 1.00 90.06 89 TYR A C 1
ATOM 742 O O . TYR A 1 89 ? -1.686 9.721 -6.703 1.00 90.06 89 TYR A O 1
ATOM 750 N N . HIS A 1 90 ? 0.149 8.608 -6.039 1.00 86.56 90 HIS A N 1
ATOM 751 C CA . HIS A 1 90 ? 0.116 9.137 -4.678 1.00 86.56 90 HIS A CA 1
ATOM 752 C C . HIS A 1 90 ? 0.316 10.651 -4.641 1.00 86.56 90 HIS A C 1
ATOM 754 O O . HIS A 1 90 ? -0.495 11.337 -4.018 1.00 86.56 90 HIS A O 1
ATOM 760 N N . LYS A 1 91 ? 1.300 11.178 -5.382 1.00 85.81 91 LYS A N 1
ATOM 761 C CA . LYS A 1 91 ? 1.529 12.625 -5.516 1.00 85.81 91 LYS A CA 1
ATOM 762 C C . LYS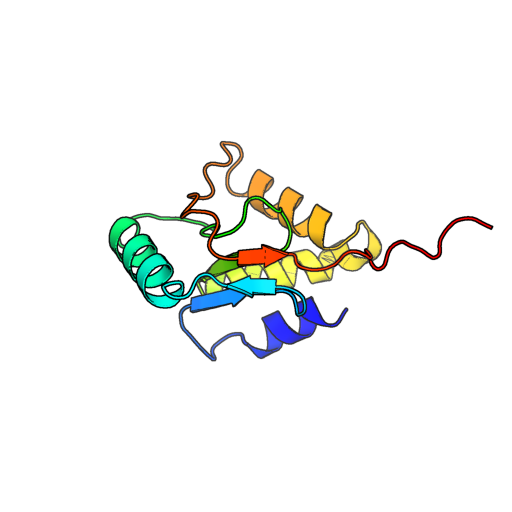 A 1 91 ? 0.305 13.355 -6.059 1.00 85.81 91 LYS A C 1
ATOM 764 O O . LYS A 1 91 ? 0.005 14.464 -5.635 1.00 85.81 91 LYS A O 1
ATOM 769 N N . ARG A 1 92 ? -0.448 12.729 -6.968 1.00 87.56 92 ARG A N 1
ATOM 770 C CA . ARG A 1 92 ? -1.692 13.308 -7.492 1.00 87.56 92 ARG A CA 1
ATOM 771 C C . ARG A 1 92 ? -2.817 13.336 -6.455 1.00 87.56 92 ARG A C 1
ATOM 773 O O . ARG A 1 92 ? -3.596 14.283 -6.448 1.00 87.56 92 ARG A O 1
ATOM 780 N N . LEU A 1 93 ? -2.932 12.310 -5.613 1.00 85.44 93 LEU A N 1
ATOM 781 C CA . LEU A 1 93 ? -3.973 12.245 -4.579 1.00 85.44 93 LEU A CA 1
ATOM 782 C C . LEU A 1 93 ? -3.669 13.116 -3.357 1.00 85.44 93 LEU A C 1
ATOM 784 O O . LEU A 1 93 ? -4.591 13.616 -2.707 1.00 85.44 93 LEU A O 1
ATOM 788 N N . ARG A 1 94 ? -2.387 13.259 -3.023 1.00 78.94 94 ARG A N 1
ATOM 789 C CA . ARG A 1 94 ? -1.889 14.056 -1.901 1.00 78.94 94 ARG A CA 1
ATOM 790 C C . ARG A 1 94 ? -0.590 14.749 -2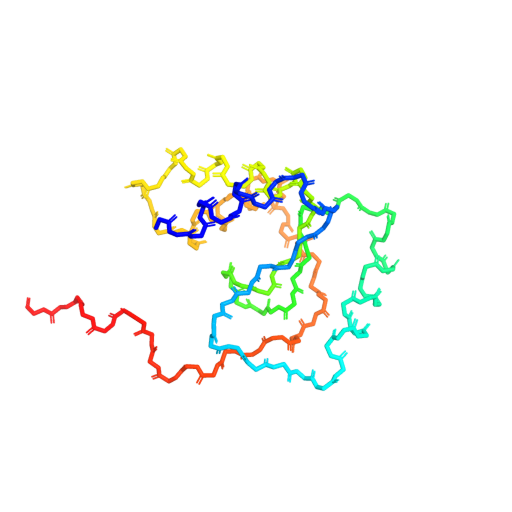.332 1.00 78.94 94 ARG A C 1
ATOM 792 O O . ARG A 1 94 ? 0.486 14.216 -2.076 1.00 78.94 94 ARG A O 1
ATOM 799 N N . PRO A 1 95 ? -0.684 15.932 -2.966 1.00 72.88 95 PRO A N 1
ATOM 800 C CA . PRO A 1 95 ? 0.483 16.708 -3.395 1.00 72.88 95 PRO A CA 1
ATOM 801 C C . PRO A 1 95 ? 1.431 17.065 -2.246 1.00 72.88 95 PRO A C 1
ATOM 803 O O . PRO A 1 95 ? 2.634 17.159 -2.458 1.00 72.88 95 PRO A O 1
ATOM 806 N N . ASP A 1 96 ? 0.891 17.182 -1.029 1.00 68.38 96 ASP A N 1
ATOM 807 C CA . ASP A 1 96 ? 1.648 17.477 0.194 1.00 68.38 96 ASP A CA 1
ATOM 808 C C . ASP A 1 96 ? 2.380 16.244 0.775 1.00 68.38 96 ASP A C 1
ATOM 810 O O . ASP A 1 96 ? 2.974 16.330 1.844 1.00 68.38 96 ASP A O 1
ATOM 814 N N . ASP A 1 97 ? 2.295 15.091 0.092 1.00 57.75 97 ASP A N 1
ATOM 815 C CA . ASP A 1 97 ? 3.035 13.826 0.273 1.00 57.75 97 ASP A CA 1
ATOM 816 C C . ASP A 1 97 ? 3.287 13.355 1.719 1.00 57.75 97 ASP A C 1
ATOM 818 O O . ASP A 1 97 ? 4.255 12.660 2.037 1.00 57.75 97 ASP A O 1
ATOM 822 N N . MET A 1 98 ? 2.355 13.653 2.622 1.00 57.56 98 MET A N 1
ATOM 823 C CA . MET A 1 98 ? 2.315 13.037 3.945 1.00 57.56 98 MET A CA 1
ATOM 824 C C . MET A 1 98 ? 1.646 11.665 3.855 1.00 57.56 98 MET A C 1
ATOM 826 O O . MET A 1 98 ? 0.668 11.371 4.542 1.00 57.56 98 MET A O 1
ATOM 830 N N . ALA A 1 99 ? 2.167 10.790 2.996 1.00 63.91 99 ALA A N 1
ATOM 831 C CA . ALA A 1 99 ? 1.989 9.369 3.223 1.00 63.91 99 ALA A CA 1
ATOM 832 C C . ALA A 1 99 ? 2.575 9.064 4.605 1.00 63.91 99 ALA A C 1
ATOM 834 O O . ALA A 1 99 ? 3.795 9.161 4.796 1.00 63.91 99 ALA A O 1
ATOM 835 N N . TYR A 1 100 ? 1.698 8.763 5.567 1.00 81.81 100 TYR A N 1
ATOM 836 C CA . TYR A 1 100 ? 2.079 8.613 6.964 1.00 81.81 100 TYR A CA 1
ATOM 837 C C . TYR A 1 100 ? 3.126 7.512 7.085 1.00 81.81 100 TYR A C 1
ATOM 839 O O . TYR A 1 100 ? 2.872 6.331 6.821 1.00 81.81 100 TYR A O 1
ATOM 847 N N . TYR A 1 101 ? 4.336 7.937 7.424 1.00 86.06 101 TYR A N 1
ATOM 848 C CA . TYR A 1 101 ? 5.455 7.041 7.608 1.00 86.06 101 TYR A CA 1
ATOM 849 C C . TYR A 1 101 ? 5.349 6.394 8.988 1.00 86.06 101 TYR A C 1
ATOM 851 O O . TYR A 1 101 ? 5.441 7.057 10.018 1.00 86.06 101 TYR A O 1
ATOM 859 N N . CYS A 1 102 ? 5.145 5.083 8.988 1.00 88.94 102 CYS A N 1
ATOM 860 C CA . CYS A 1 102 ? 4.968 4.235 10.160 1.00 88.94 102 CYS A CA 1
ATOM 861 C C . CYS A 1 102 ? 6.268 3.537 10.603 1.00 88.94 102 CYS A C 1
ATOM 863 O O . CYS A 1 102 ? 6.224 2.661 11.468 1.00 88.94 102 CYS A O 1
ATOM 865 N N . GLY A 1 103 ? 7.414 3.892 10.011 1.00 87.19 103 GLY A N 1
ATOM 866 C CA . GLY A 1 103 ? 8.729 3.333 10.338 1.00 87.19 103 GLY A CA 1
ATOM 867 C C . GLY A 1 103 ? 9.272 2.331 9.312 1.00 87.19 103 GLY A C 1
ATOM 868 O O . GLY A 1 103 ? 8.574 1.918 8.392 1.00 87.19 103 GLY A O 1
ATOM 869 N N . GLN A 1 104 ? 10.536 1.931 9.482 1.00 86.19 104 GLN A N 1
ATOM 870 C CA . GLN A 1 104 ? 11.258 1.014 8.588 1.00 86.19 104 GLN A CA 1
ATOM 871 C C . GLN A 1 104 ? 11.081 -0.442 9.042 1.00 86.19 104 GLN A C 1
ATOM 873 O O . GLN A 1 104 ? 12.018 -1.070 9.537 1.00 86.19 104 GLN A O 1
ATOM 878 N N . VAL A 1 105 ? 9.869 -0.974 8.897 1.00 89.38 105 VAL A N 1
ATOM 879 C CA . VAL A 1 105 ? 9.537 -2.348 9.314 1.00 89.38 105 VAL A CA 1
ATOM 880 C C . VAL A 1 105 ? 10.017 -3.382 8.291 1.00 89.38 105 VAL A C 1
ATOM 882 O O . VAL A 1 105 ? 10.426 -4.481 8.670 1.00 89.38 105 VAL A O 1
ATOM 885 N N . PHE A 1 106 ? 9.994 -3.016 7.005 1.00 88.12 106 PHE A N 1
ATOM 886 C CA . PHE A 1 106 ? 10.433 -3.861 5.894 1.00 88.12 106 PHE A CA 1
ATOM 887 C C . PHE A 1 106 ? 11.741 -3.341 5.300 1.00 88.12 106 PHE A C 1
ATOM 889 O O . PHE A 1 106 ? 11.835 -2.174 4.906 1.00 88.12 106 PHE A O 1
ATOM 896 N N . LYS A 1 107 ? 12.752 -4.208 5.215 1.00 86.19 107 LYS A N 1
ATOM 897 C CA . LYS A 1 107 ? 14.089 -3.893 4.694 1.00 86.19 107 LYS A CA 1
ATOM 898 C C . LYS A 1 107 ? 14.407 -4.822 3.529 1.00 86.19 107 LYS A C 1
ATOM 900 O O . LYS A 1 107 ? 14.352 -6.033 3.693 1.00 86.19 107 LYS A O 1
ATOM 905 N N . HIS A 1 108 ? 14.747 -4.255 2.381 1.00 81.19 108 HIS A N 1
ATOM 906 C CA . HIS A 1 108 ? 15.160 -5.016 1.205 1.00 81.19 108 HIS A CA 1
ATOM 907 C C . HIS A 1 108 ? 16.475 -5.758 1.481 1.00 81.19 108 HIS A C 1
ATOM 909 O O . HIS A 1 108 ? 17.403 -5.170 2.044 1.00 81.19 108 HIS A O 1
ATOM 915 N N . ILE A 1 109 ? 16.545 -7.044 1.129 1.00 76.75 109 ILE A N 1
ATOM 916 C CA . ILE A 1 109 ? 17.742 -7.889 1.310 1.00 76.75 109 ILE A CA 1
ATOM 917 C C . ILE A 1 109 ? 18.533 -8.018 -0.003 1.00 76.75 109 ILE A C 1
ATOM 919 O O . ILE A 1 109 ? 19.712 -8.371 0.024 1.00 76.75 109 ILE A O 1
ATOM 923 N N . GLY A 1 110 ? 17.929 -7.715 -1.155 1.00 63.03 110 GLY A N 1
ATOM 924 C CA . GLY A 1 110 ? 18.541 -7.945 -2.460 1.00 63.03 110 GLY A CA 1
ATOM 925 C C . GLY A 1 110 ? 19.823 -7.138 -2.711 1.00 63.03 110 GLY A C 1
ATOM 926 O O . GLY A 1 110 ? 19.808 -5.910 -2.740 1.00 63.03 110 GLY A O 1
ATOM 927 N N . ASN A 1 111 ? 20.923 -7.856 -2.975 1.00 54.56 111 ASN A N 1
ATOM 928 C CA . ASN A 1 111 ? 22.193 -7.341 -3.520 1.00 54.56 111 ASN A CA 1
ATOM 929 C C . ASN A 1 111 ? 22.170 -7.225 -5.064 1.00 54.56 111 ASN A C 1
ATOM 931 O O . ASN A 1 111 ? 23.179 -6.898 -5.688 1.00 54.56 111 ASN A O 1
ATOM 935 N N . HIS A 1 112 ? 21.039 -7.555 -5.692 1.00 50.19 112 HIS A N 1
ATOM 936 C CA . HIS A 1 112 ? 20.851 -7.594 -7.137 1.00 50.19 112 HIS A CA 1
ATOM 937 C C . HIS A 1 112 ? 19.456 -7.073 -7.477 1.00 50.19 112 HIS A C 1
ATOM 939 O O . HIS A 1 112 ? 18.465 -7.760 -7.265 1.00 50.19 112 HIS A O 1
ATOM 945 N N . SER A 1 113 ? 19.388 -5.868 -8.032 1.00 52.34 113 SER A N 1
ATOM 946 C CA . SER A 1 113 ? 18.189 -5.392 -8.714 1.00 52.34 113 SER A CA 1
ATOM 947 C C . SER A 1 113 ? 17.983 -6.185 -10.009 1.00 52.34 113 SER A C 1
ATOM 949 O O . SER A 1 113 ? 18.943 -6.455 -10.737 1.00 52.34 113 SER A O 1
ATOM 951 N N . SER A 1 114 ? 16.731 -6.483 -10.355 1.00 53.12 114 SER A N 1
ATOM 952 C CA . SER A 1 114 ? 16.334 -7.096 -11.637 1.00 53.12 114 SER A CA 1
ATOM 953 C C . SER A 1 114 ? 16.681 -6.243 -12.874 1.00 53.12 114 SER A C 1
ATOM 955 O O . SER A 1 114 ? 16.433 -6.653 -14.002 1.00 53.12 114 SER A O 1
ATOM 957 N N . SER A 1 115 ? 17.277 -5.063 -12.684 1.00 50.44 115 SER A N 1
ATOM 958 C CA . SER A 1 115 ? 17.719 -4.125 -13.719 1.00 50.44 115 SER A CA 1
ATOM 959 C C . SER A 1 115 ? 19.069 -4.466 -14.367 1.00 50.44 115 SER A C 1
ATOM 961 O O . SER A 1 115 ? 19.573 -3.680 -15.162 1.00 50.44 115 SER A O 1
ATOM 963 N N . ARG A 1 116 ? 19.682 -5.623 -14.080 1.00 42.25 116 ARG A N 1
ATOM 964 C CA . ARG A 1 116 ? 21.028 -5.946 -14.597 1.00 42.25 116 ARG A CA 1
ATOM 965 C C . ARG A 1 116 ? 21.130 -6.365 -16.070 1.00 42.25 116 ARG A C 1
ATOM 967 O O . ARG A 1 116 ? 22.234 -6.677 -16.491 1.00 42.25 116 ARG A O 1
ATOM 974 N N . ASN A 1 117 ? 20.055 -6.308 -16.860 1.00 41.97 117 ASN A N 1
ATOM 975 C CA . ASN A 1 117 ? 20.086 -6.677 -18.284 1.00 41.97 117 ASN A CA 1
ATOM 976 C C . ASN A 1 117 ? 19.477 -5.607 -19.208 1.00 41.97 117 ASN A C 1
ATOM 978 O O . ASN A 1 117 ? 18.612 -5.912 -20.023 1.00 41.97 117 ASN A O 1
ATOM 982 N N . THR A 1 118 ? 19.943 -4.364 -19.128 1.00 45.91 118 THR A N 1
ATOM 983 C CA . THR A 1 118 ? 19.849 -3.427 -20.260 1.00 45.91 118 THR A CA 1
ATOM 984 C C . THR A 1 118 ? 21.096 -2.564 -20.282 1.00 45.91 118 THR A C 1
ATOM 986 O O . THR A 1 118 ? 21.119 -1.526 -19.636 1.00 45.91 118 THR A O 1
ATOM 989 N N . GLU A 1 119 ? 22.134 -3.055 -20.955 1.00 40.41 119 GLU A N 1
ATOM 990 C CA . GLU A 1 119 ? 23.065 -2.288 -21.797 1.00 40.41 119 GLU A CA 1
ATOM 991 C C . GLU A 1 119 ? 24.121 -3.271 -22.335 1.00 40.41 119 GLU A C 1
ATOM 993 O O . GLU A 1 119 ? 25.010 -3.737 -21.624 1.00 40.41 119 GLU A O 1
ATOM 998 N N . SER A 1 120 ? 23.942 -3.666 -23.597 1.00 33.78 120 SER A N 1
ATOM 999 C CA . SER A 1 120 ? 24.942 -4.282 -24.477 1.00 33.78 120 SER A CA 1
ATOM 1000 C C . SER A 1 120 ? 24.938 -3.488 -25.770 1.00 33.78 120 SER A C 1
ATOM 1002 O O . SER A 1 120 ? 23.813 -3.166 -26.219 1.00 33.78 120 SER A O 1
#

Sequence (120 aa):
MDFVFLMQYCSGLAENFLVLEDDLKTDGNFLSAIKNCLNLHKGLDWVHLRFSIWMSFGKFYRESALTNLARYLRMLYFESPWDLLVDKYHKRLRPDDMAYYCGQVFKHIGNHSSSRNTES